Protein AF-V6L296-F1 (afdb_monomer_lite)

Foldseek 3Di:
DCVVVVVVVVVVCVVVVCVPVVVVVVLQVQQLVLLLVLLVVLVVVVVNDPVVSVVLSVVPSVLSSVLRSVLVVQVVDPVSVVVCVVVSSVVSNVVNVVSVVVVVCPPPPDDDDDPPPDDDDDDDDDDDD

Secondary structure (DSSP, 8-state):
-HHHHHHHHHHTTHHHHHHHHHHHHHHHHHHHHHHHHHHHHHHHTTT--HHHHHHHHHHTHHHHHHHHHHHHHHHTSHHHHHHHHHHHHHHHHHHHHHHHHHHTT-----S--------PPPPPPPPP-

Structure (mmCIF, N/CA/C/O backbone):
data_AF-V6L296-F1
#
_entry.id   AF-V6L296-F1
#
loop_
_atom_site.group_PDB
_atom_site.id
_atom_site.type_symbol
_atom_site.label_atom_id
_atom_site.label_alt_id
_atom_site.label_comp_id
_atom_site.label_asym_id
_atom_site.label_entity_id
_atom_site.label_seq_id
_atom_site.pdbx_PDB_ins_code
_atom_site.Cartn_x
_atom_site.Cartn_y
_atom_site.Cartn_z
_atom_site.occupancy
_atom_site.B_iso_or_equiv
_atom_site.auth_seq_id
_atom_site.auth_comp_id
_atom_site.auth_asym_id
_atom_site.auth_atom_id
_atom_site.pdbx_PDB_model_num
ATOM 1 N N . ALA A 1 1 ? 18.085 -37.534 -20.096 1.00 71.94 1 ALA A N 1
ATOM 2 C CA . ALA A 1 1 ? 18.162 -36.118 -20.516 1.00 71.94 1 ALA A CA 1
ATOM 3 C C . ALA A 1 1 ? 16.800 -35.432 -20.394 1.00 71.94 1 ALA A C 1
ATOM 5 O O . ALA A 1 1 ? 16.623 -34.693 -19.440 1.00 71.94 1 ALA A O 1
ATOM 6 N N . LEU A 1 2 ? 15.808 -35.756 -21.240 1.00 75.06 2 LEU A N 1
ATOM 7 C CA . LEU A 1 2 ? 14.489 -35.091 -21.258 1.00 75.06 2 LEU A CA 1
ATOM 8 C C . LEU A 1 2 ? 13.766 -35.048 -19.889 1.00 75.06 2 LEU A C 1
ATOM 10 O O . LEU A 1 2 ? 13.241 -34.009 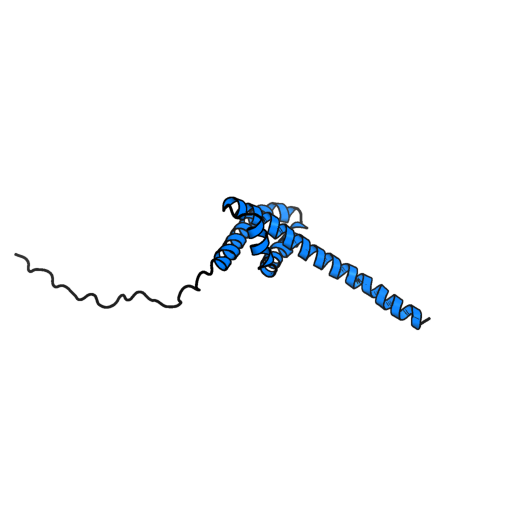-19.507 1.00 75.06 2 LEU A O 1
ATOM 14 N N . LEU A 1 3 ? 13.821 -36.143 -19.118 1.00 82.62 3 LEU A N 1
ATOM 15 C CA . LEU A 1 3 ? 13.242 -36.258 -17.766 1.00 82.62 3 LEU A CA 1
ATOM 16 C C . LEU A 1 3 ? 13.842 -35.301 -16.721 1.00 82.62 3 LEU A C 1
ATOM 18 O O . LEU A 1 3 ? 13.199 -35.024 -15.719 1.00 82.62 3 LEU A O 1
ATOM 22 N N . ILE A 1 4 ? 15.059 -34.803 -16.943 1.00 84.56 4 ILE A N 1
ATOM 23 C CA . ILE A 1 4 ? 15.743 -33.849 -16.056 1.00 84.56 4 ILE A CA 1
ATOM 24 C C . ILE A 1 4 ? 15.600 -32.430 -16.621 1.00 84.56 4 ILE A C 1
ATOM 26 O O . ILE A 1 4 ? 15.364 -31.478 -15.881 1.00 84.56 4 ILE A O 1
ATOM 30 N N . THR A 1 5 ? 15.677 -32.291 -17.947 1.00 80.38 5 THR A N 1
ATOM 31 C CA . THR A 1 5 ? 15.611 -31.004 -18.647 1.00 80.38 5 THR A CA 1
ATOM 32 C C . THR A 1 5 ? 14.221 -30.371 -18.604 1.00 80.38 5 THR A C 1
ATOM 34 O O . THR A 1 5 ? 14.139 -29.165 -18.436 1.00 80.38 5 THR A O 1
ATOM 37 N N . VAL A 1 6 ? 13.127 -31.136 -18.711 1.00 81.31 6 VAL A N 1
ATOM 38 C CA . VAL A 1 6 ? 11.759 -30.575 -18.697 1.00 81.31 6 VAL A CA 1
ATOM 39 C C . VAL A 1 6 ? 11.378 -29.992 -17.327 1.00 81.31 6 VAL A C 1
ATOM 41 O O . VAL A 1 6 ? 10.917 -28.851 -17.291 1.00 81.31 6 VAL A O 1
ATOM 44 N N . PRO A 1 7 ? 11.621 -30.677 -16.190 1.00 79.38 7 PRO A N 1
ATOM 45 C CA . PRO A 1 7 ? 11.423 -30.079 -14.874 1.00 79.38 7 PRO A CA 1
ATOM 46 C C . PRO A 1 7 ? 12.329 -28.875 -14.635 1.00 79.38 7 PRO A C 1
ATOM 48 O O . PRO A 1 7 ? 11.841 -27.875 -14.130 1.00 79.38 7 PRO A O 1
ATOM 51 N N . LEU A 1 8 ? 13.610 -28.925 -15.029 1.00 75.56 8 LEU A N 1
ATOM 52 C CA . LEU A 1 8 ? 14.529 -27.779 -14.930 1.00 75.56 8 LEU A CA 1
ATOM 53 C C . LEU A 1 8 ? 14.133 -26.620 -15.845 1.00 75.56 8 LEU A C 1
ATOM 55 O O . LEU A 1 8 ? 14.374 -25.477 -15.489 1.00 75.56 8 LEU A O 1
ATOM 59 N N . PHE A 1 9 ? 13.519 -26.889 -16.995 1.00 75.56 9 PHE A N 1
ATOM 60 C CA . PHE A 1 9 ? 12.972 -25.869 -17.884 1.00 75.56 9 PHE A CA 1
ATOM 61 C C . PHE A 1 9 ? 11.709 -25.242 -17.289 1.00 75.56 9 PHE A C 1
ATOM 63 O O . PHE A 1 9 ? 11.574 -24.031 -17.339 1.00 75.56 9 PHE A O 1
ATOM 70 N N . LEU A 1 10 ? 10.827 -26.026 -16.656 1.00 72.19 10 LEU A N 1
ATOM 71 C CA . LEU A 1 10 ? 9.664 -25.522 -15.912 1.00 72.19 10 LEU A CA 1
ATOM 72 C C . LEU A 1 10 ? 10.083 -24.736 -14.656 1.00 72.19 10 LEU A C 1
ATOM 74 O O . LEU A 1 10 ? 9.605 -23.624 -14.454 1.00 72.19 10 LEU A O 1
ATOM 78 N N . LEU A 1 11 ? 11.034 -25.244 -13.862 1.00 69.88 11 LEU A N 1
ATOM 79 C CA . LEU A 1 11 ? 11.685 -24.522 -12.754 1.00 69.88 11 LEU A CA 1
ATOM 80 C C . LEU A 1 11 ? 12.497 -23.317 -13.248 1.00 69.88 11 LEU A C 1
ATOM 82 O O . LEU A 1 11 ? 12.634 -22.340 -12.527 1.00 69.88 11 LEU A O 1
ATOM 86 N N . GLY A 1 12 ? 13.013 -23.375 -14.473 1.00 63.06 12 GLY A N 1
ATOM 87 C CA . GLY A 1 12 ? 13.658 -22.296 -15.220 1.00 63.06 12 GLY A CA 1
ATOM 88 C C . GLY A 1 12 ? 12.666 -21.391 -15.961 1.00 63.06 12 GLY A C 1
ATOM 89 O O . GLY A 1 12 ? 13.080 -20.396 -16.541 1.00 63.06 12 GLY A O 1
ATOM 90 N N . PHE A 1 13 ? 11.362 -21.674 -15.866 1.00 63.47 13 PHE A N 1
ATOM 91 C CA . PHE A 1 13 ? 10.247 -20.785 -16.203 1.00 63.47 13 PHE A CA 1
ATOM 92 C C . PHE A 1 13 ? 9.645 -20.134 -14.940 1.00 63.47 13 PHE A C 1
ATOM 94 O O . PHE A 1 13 ? 9.131 -19.018 -15.001 1.00 63.47 13 PHE A O 1
ATOM 101 N N . VAL A 1 14 ? 9.796 -20.762 -13.761 1.00 61.62 14 VAL A N 1
ATOM 102 C CA . VAL A 1 14 ? 9.603 -20.122 -12.443 1.00 61.62 14 VAL A CA 1
ATOM 103 C C . VAL A 1 14 ? 10.411 -18.823 -12.251 1.00 61.62 14 VAL A C 1
ATOM 105 O O . VAL A 1 14 ? 9.874 -17.945 -11.588 1.00 61.62 14 VAL A O 1
ATOM 108 N N . PRO A 1 15 ? 11.605 -18.566 -12.826 1.00 60.56 15 PRO A N 1
ATOM 109 C CA . PRO A 1 15 ? 12.210 -17.234 -12.827 1.00 60.56 15 PRO A CA 1
ATOM 110 C C . PRO A 1 15 ? 11.310 -16.156 -13.433 1.00 60.56 15 PRO A C 1
ATOM 112 O O . PRO A 1 15 ? 11.354 -15.039 -12.936 1.00 60.56 15 PRO A O 1
ATOM 115 N N . VAL A 1 16 ? 10.432 -16.459 -14.398 1.00 66.75 16 VAL A N 1
ATOM 116 C CA . VAL A 1 16 ? 9.464 -15.470 -14.914 1.00 66.75 16 VAL A CA 1
ATOM 117 C C . VAL A 1 16 ? 8.371 -15.197 -13.883 1.00 66.75 16 VAL A C 1
ATOM 119 O O . VAL A 1 16 ? 8.015 -14.043 -13.648 1.00 66.75 16 VAL A O 1
ATOM 122 N N . LEU A 1 17 ? 7.876 -16.237 -13.204 1.00 71.50 17 LEU A N 1
ATOM 123 C CA . LEU A 1 17 ? 6.925 -16.077 -12.099 1.00 71.50 17 LEU A CA 1
ATOM 124 C C . LEU A 1 17 ? 7.561 -15.318 -10.932 1.00 71.50 17 LEU A C 1
ATOM 126 O O . LEU A 1 17 ? 6.963 -14.386 -10.418 1.00 71.50 17 LEU A O 1
ATOM 130 N N . GLY A 1 18 ? 8.794 -15.642 -10.552 1.00 71.12 18 GLY A N 1
ATOM 131 C CA . GLY A 1 18 ? 9.542 -14.919 -9.529 1.00 71.12 18 GLY A CA 1
ATOM 132 C C . GLY A 1 18 ? 9.735 -13.449 -9.900 1.00 71.12 18 GLY A C 1
ATOM 133 O O . GLY A 1 18 ? 9.468 -12.574 -9.088 1.00 71.12 18 GLY A O 1
ATOM 134 N N . GLN A 1 19 ? 10.110 -13.158 -11.145 1.00 80.25 19 GLN A N 1
ATOM 135 C CA . GLN A 1 19 ? 10.333 -11.792 -11.629 1.00 80.25 19 GLN A CA 1
ATOM 136 C C . GLN A 1 19 ? 9.054 -10.967 -11.797 1.00 80.25 19 GLN A C 1
ATOM 138 O O . GLN A 1 19 ? 9.142 -9.749 -11.877 1.00 80.25 19 GLN A O 1
ATOM 143 N N . THR A 1 20 ? 7.872 -11.583 -11.850 1.00 84.25 20 THR A N 1
ATOM 144 C CA . THR A 1 20 ? 6.599 -10.865 -12.049 1.00 84.25 20 THR A CA 1
ATOM 145 C C . THR A 1 20 ? 5.729 -10.878 -10.798 1.00 84.25 20 THR A C 1
ATOM 147 O O . THR A 1 20 ? 5.294 -9.825 -10.333 1.00 84.25 20 THR A O 1
ATOM 150 N N . VAL A 1 21 ? 5.527 -12.048 -10.196 1.00 88.75 21 VAL A N 1
ATOM 151 C CA . VAL A 1 21 ? 4.715 -12.233 -8.991 1.00 88.75 21 VAL A CA 1
ATOM 152 C C . VAL A 1 21 ? 5.369 -11.565 -7.788 1.00 88.75 21 VAL A C 1
ATOM 154 O O . VAL A 1 21 ? 4.664 -10.919 -7.017 1.00 88.75 21 VAL A O 1
ATOM 157 N N . VAL A 1 22 ? 6.696 -11.660 -7.625 1.00 89.56 22 VAL A N 1
ATOM 158 C CA . VAL A 1 22 ? 7.368 -11.036 -6.471 1.00 89.56 22 VAL A CA 1
ATOM 159 C C . VAL A 1 22 ? 7.291 -9.507 -6.546 1.00 89.56 22 VAL A C 1
ATOM 161 O O . VAL A 1 22 ? 6.859 -8.916 -5.556 1.00 89.56 22 VAL A O 1
ATOM 164 N N . PRO A 1 23 ? 7.590 -8.833 -7.677 1.00 91.31 23 PRO A N 1
ATOM 165 C CA . PRO A 1 23 ? 7.389 -7.387 -7.774 1.00 91.31 23 PRO A CA 1
ATOM 166 C C . PRO A 1 23 ? 5.926 -6.961 -7.684 1.00 91.31 23 PRO A C 1
ATOM 168 O O . PRO A 1 23 ? 5.639 -5.956 -7.039 1.00 91.31 23 PRO A O 1
ATOM 171 N N . ALA A 1 24 ? 4.989 -7.723 -8.259 1.00 95.19 24 ALA A N 1
ATOM 172 C CA . ALA A 1 24 ? 3.562 -7.425 -8.139 1.00 95.19 24 ALA A CA 1
ATOM 173 C C . ALA A 1 24 ? 3.093 -7.502 -6.677 1.00 95.19 24 ALA A C 1
ATOM 175 O O . ALA A 1 24 ? 2.457 -6.573 -6.180 1.00 95.19 24 ALA A O 1
ATOM 176 N N . LEU A 1 25 ? 3.470 -8.560 -5.953 1.00 96.12 25 LEU A N 1
ATOM 177 C CA . LEU A 1 25 ? 3.216 -8.671 -4.516 1.00 96.12 25 LEU A CA 1
ATOM 178 C C . LEU A 1 25 ? 3.915 -7.551 -3.741 1.00 96.12 25 LEU A C 1
ATOM 180 O O . LEU A 1 25 ? 3.303 -6.971 -2.850 1.00 96.12 25 LEU A O 1
ATOM 184 N N . GLY A 1 26 ? 5.153 -7.207 -4.097 1.00 96.81 26 GLY A N 1
ATOM 185 C CA . GLY A 1 26 ? 5.898 -6.098 -3.503 1.00 96.81 26 GLY A CA 1
ATOM 186 C C . GLY A 1 26 ? 5.191 -4.752 -3.675 1.00 96.81 26 GLY A C 1
ATOM 187 O O . GLY A 1 26 ? 5.089 -3.997 -2.709 1.00 96.81 26 GLY A O 1
ATOM 188 N N . LEU A 1 27 ? 4.629 -4.486 -4.857 1.00 97.62 27 LEU A N 1
ATOM 189 C CA . LEU A 1 27 ? 3.800 -3.312 -5.144 1.00 97.62 27 LEU A CA 1
ATOM 190 C C . LEU A 1 27 ? 2.507 -3.321 -4.330 1.00 97.62 27 LEU A C 1
ATOM 192 O O . LEU A 1 27 ? 2.156 -2.304 -3.737 1.00 97.62 27 LEU A O 1
ATOM 196 N N . CYS A 1 28 ? 1.813 -4.458 -4.255 1.00 97.94 28 CYS A N 1
ATOM 197 C CA . CYS A 1 28 ? 0.590 -4.576 -3.464 1.00 97.94 28 CYS A CA 1
ATOM 198 C C . CYS A 1 28 ? 0.858 -4.369 -1.968 1.00 97.94 28 CYS A C 1
ATOM 200 O O . CYS A 1 28 ? 0.154 -3.602 -1.316 1.00 97.94 28 CYS A O 1
ATOM 202 N N . VAL A 1 29 ? 1.884 -5.020 -1.419 1.00 97.81 29 VAL A N 1
ATOM 203 C CA . VAL A 1 29 ? 2.252 -4.902 -0.003 1.00 97.81 29 VAL A CA 1
ATOM 204 C C . VAL A 1 29 ? 2.698 -3.477 0.308 1.00 97.81 29 VAL A C 1
ATOM 206 O O . VAL A 1 29 ? 2.140 -2.858 1.213 1.00 97.81 29 VAL A O 1
ATOM 209 N N . SER A 1 30 ? 3.624 -2.923 -0.477 1.00 98.06 30 SER A N 1
ATOM 210 C CA . SER A 1 30 ? 4.071 -1.532 -0.324 1.00 98.06 30 SER A CA 1
ATOM 211 C C . SER A 1 30 ? 2.905 -0.556 -0.444 1.00 98.06 30 SER A C 1
ATOM 213 O O . SER A 1 30 ? 2.780 0.350 0.372 1.00 98.06 30 SER A O 1
ATOM 215 N N . GLY A 1 31 ? 2.009 -0.770 -1.410 1.00 98.06 31 GLY A N 1
ATOM 216 C CA . GLY A 1 31 ? 0.827 0.059 -1.6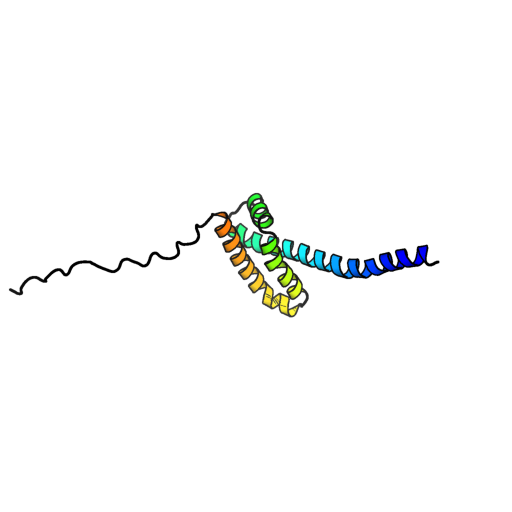17 1.00 98.06 31 GLY A CA 1
ATOM 217 C C . GLY A 1 31 ? -0.113 0.025 -0.419 1.00 98.06 31 GLY A C 1
ATOM 218 O O . GLY A 1 31 ? -0.529 1.071 0.073 1.00 98.06 31 GLY A O 1
ATOM 219 N N . TYR A 1 32 ? -0.400 -1.164 0.111 1.00 97.88 32 TYR A N 1
ATOM 220 C CA . TYR A 1 32 ? -1.216 -1.305 1.313 1.00 97.88 32 TYR A CA 1
ATOM 221 C C . TYR A 1 32 ? -0.600 -0.581 2.521 1.00 97.88 32 TYR A C 1
ATOM 223 O O . TYR A 1 32 ? -1.316 0.119 3.238 1.00 97.88 32 TYR A O 1
ATOM 231 N N . PHE A 1 33 ? 0.713 -0.712 2.742 1.00 97.25 33 PHE A N 1
ATOM 232 C CA . PHE A 1 33 ? 1.398 -0.037 3.850 1.00 97.25 33 PHE A CA 1
ATOM 233 C C . PHE A 1 33 ? 1.468 1.478 3.667 1.00 97.25 33 PHE A C 1
ATOM 235 O O . PHE A 1 33 ? 1.185 2.206 4.614 1.00 97.25 33 PHE A O 1
ATOM 242 N N . LEU A 1 34 ? 1.737 1.957 2.453 1.00 97.50 34 LEU A N 1
ATOM 243 C CA . LEU A 1 34 ? 1.723 3.383 2.138 1.00 97.50 34 LEU A CA 1
ATOM 244 C C . LEU A 1 34 ? 0.335 3.988 2.390 1.00 97.50 34 LEU A C 1
ATOM 246 O O . LEU A 1 34 ? 0.208 5.034 3.026 1.00 97.50 34 LEU A O 1
ATOM 250 N N . ALA A 1 35 ? -0.724 3.300 1.955 1.00 97.38 35 ALA A N 1
ATOM 251 C CA . ALA A 1 35 ? -2.096 3.696 2.254 1.00 97.38 35 ALA A CA 1
ATOM 252 C C . ALA A 1 35 ? -2.353 3.727 3.769 1.00 97.38 35 ALA A C 1
ATOM 254 O O . ALA A 1 35 ? -2.954 4.678 4.272 1.00 97.38 35 ALA A O 1
ATOM 255 N N . ALA A 1 36 ? -1.882 2.718 4.507 1.00 96.75 36 ALA A N 1
ATOM 256 C CA . ALA A 1 36 ? -2.025 2.652 5.959 1.00 96.75 36 ALA A CA 1
ATOM 257 C C . ALA A 1 36 ? -1.329 3.814 6.672 1.00 96.75 36 ALA A C 1
ATOM 259 O O . ALA A 1 36 ? -1.898 4.403 7.591 1.00 96.75 36 ALA A O 1
ATOM 260 N N . GLU A 1 37 ? -0.131 4.172 6.230 1.00 96.50 37 GLU A N 1
ATOM 261 C CA . GLU A 1 37 ? 0.656 5.250 6.813 1.00 96.50 37 GLU A CA 1
ATOM 262 C C . GLU A 1 37 ? 0.001 6.615 6.576 1.00 96.50 37 GLU A C 1
ATOM 264 O O . GLU A 1 37 ? -0.283 7.344 7.531 1.00 96.50 37 GLU A O 1
ATOM 269 N N . LEU A 1 38 ? -0.359 6.916 5.326 1.00 96.69 38 LEU A N 1
ATOM 270 C CA . LEU A 1 38 ? -0.991 8.188 4.967 1.00 96.69 38 LEU A CA 1
ATOM 271 C C . LEU A 1 38 ? -2.362 8.363 5.633 1.00 96.69 38 LEU A C 1
ATOM 273 O O . LEU A 1 38 ? -2.682 9.430 6.163 1.00 96.69 38 LEU A O 1
ATOM 277 N N . THR A 1 39 ? -3.183 7.310 5.641 1.00 96.50 39 THR A N 1
ATOM 278 C CA . THR A 1 39 ? -4.510 7.364 6.272 1.00 96.50 39 THR A CA 1
ATOM 279 C C . THR A 1 39 ? -4.419 7.446 7.793 1.00 96.50 39 THR A C 1
ATOM 281 O O . THR A 1 39 ? -5.246 8.122 8.411 1.00 96.50 39 THR A O 1
ATOM 284 N N . SER A 1 40 ? -3.396 6.847 8.414 1.00 95.00 40 SER A N 1
ATOM 285 C CA . SER A 1 40 ? -3.186 6.938 9.862 1.00 95.00 40 SER A CA 1
ATOM 286 C C . SER A 1 40 ? -3.045 8.386 10.325 1.00 95.00 40 SER A C 1
ATOM 288 O O . SER A 1 40 ? -3.661 8.739 11.331 1.00 95.00 40 SER A O 1
ATOM 290 N N . VAL A 1 41 ? -2.338 9.237 9.571 1.00 94.75 41 VAL A N 1
ATOM 291 C CA . VAL A 1 41 ? -2.170 10.668 9.890 1.00 94.75 41 VAL A CA 1
ATOM 292 C C . VAL A 1 41 ? -3.519 11.396 9.925 1.00 94.75 41 VAL A C 1
ATOM 294 O O . VAL A 1 41 ? -3.797 12.177 10.838 1.00 94.75 41 VAL A O 1
ATOM 297 N N . ALA A 1 42 ? -4.401 11.122 8.964 1.00 93.94 42 ALA A N 1
ATOM 298 C CA . ALA A 1 42 ? -5.736 11.719 8.920 1.00 93.94 42 ALA A CA 1
ATOM 299 C C . ALA A 1 42 ? -6.669 11.163 10.015 1.00 93.94 42 ALA A C 1
ATOM 301 O O . ALA A 1 42 ? -7.438 11.919 10.610 1.00 93.94 42 ALA A O 1
ATOM 302 N N . MET A 1 43 ? -6.578 9.869 10.334 1.00 94.56 43 MET A N 1
ATOM 303 C CA . MET A 1 43 ? -7.325 9.253 11.440 1.00 94.56 43 MET A CA 1
ATOM 304 C C . MET A 1 43 ? -6.839 9.735 12.818 1.00 94.56 43 MET A C 1
ATOM 306 O O . MET A 1 43 ? -7.639 9.846 13.745 1.00 94.56 43 MET A O 1
ATOM 310 N N . GLN A 1 44 ? -5.551 10.071 12.944 1.00 95.12 44 GLN A N 1
ATOM 311 C CA . GLN A 1 44 ? -4.936 10.705 14.119 1.00 95.12 44 GLN A CA 1
ATOM 312 C C . GLN A 1 44 ? -5.613 12.019 14.474 1.00 95.12 44 GLN A C 1
ATOM 314 O O . GLN A 1 44 ? -5.962 12.234 15.629 1.00 95.12 44 GLN A O 1
ATOM 319 N N . ARG A 1 45 ? -5.875 12.851 13.465 1.00 94.50 45 ARG A N 1
ATOM 320 C CA . ARG A 1 45 ? -6.575 14.132 13.629 1.00 94.50 45 ARG A CA 1
ATOM 321 C C . ARG A 1 45 ? -8.037 13.978 14.060 1.00 94.50 45 ARG A C 1
ATOM 323 O O . ARG A 1 45 ? -8.639 14.954 14.480 1.00 94.50 45 ARG A O 1
ATOM 330 N N . ARG A 1 46 ? -8.606 12.776 13.927 1.00 92.94 46 ARG A N 1
ATOM 331 C CA . ARG A 1 46 ? -9.969 12.422 14.356 1.00 92.94 46 ARG A CA 1
ATOM 332 C C . ARG A 1 46 ? -9.986 11.596 15.648 1.00 92.94 46 ARG A C 1
ATOM 334 O O . ARG A 1 46 ? -11.019 11.024 15.966 1.00 92.94 46 ARG A O 1
ATOM 341 N N . GLU A 1 47 ? -8.8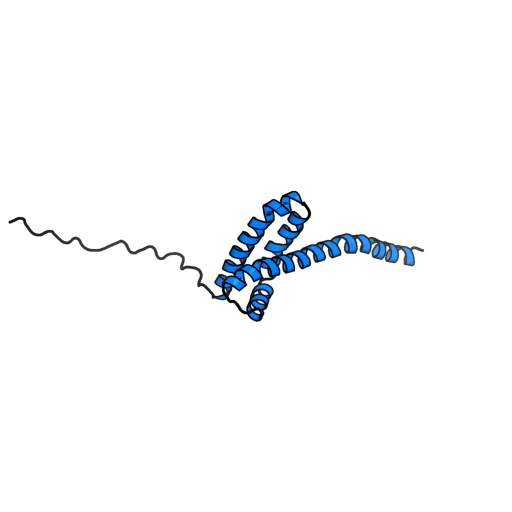42 11.472 16.325 1.00 94.56 47 GLU A N 1
ATOM 342 C CA . GLU A 1 47 ? -8.682 10.753 17.600 1.00 94.56 47 GLU A CA 1
ATOM 343 C C . GLU A 1 47 ? -9.089 9.267 17.566 1.00 94.56 47 GLU A C 1
ATOM 345 O O . GLU A 1 47 ? -9.319 8.643 18.598 1.00 94.56 47 GLU A O 1
ATOM 350 N N . ILE A 1 48 ? -9.115 8.650 16.380 1.00 93.56 48 ILE A N 1
ATOM 351 C CA . ILE A 1 48 ? -9.481 7.235 16.238 1.00 93.56 48 ILE A CA 1
ATOM 352 C C . ILE A 1 48 ? -8.372 6.377 16.872 1.00 93.56 48 ILE A C 1
ATOM 354 O O . ILE A 1 48 ? -7.202 6.557 16.513 1.00 93.56 48 ILE A O 1
ATOM 358 N N . PRO A 1 49 ? -8.665 5.428 17.775 1.00 94.12 49 PRO A N 1
ATOM 359 C CA . PRO A 1 49 ? -7.644 4.603 18.413 1.00 94.12 49 PRO A CA 1
ATOM 360 C C . PRO A 1 49 ? -6.966 3.660 17.409 1.00 94.12 49 PRO A C 1
ATOM 362 O O . PRO A 1 49 ? -7.591 3.143 16.486 1.00 94.12 49 PRO A O 1
ATOM 365 N N . VAL A 1 50 ? -5.671 3.382 17.602 1.00 91.31 50 VAL A N 1
ATOM 366 C CA . VAL A 1 50 ? -4.840 2.596 16.662 1.00 91.31 50 VAL A CA 1
ATOM 367 C C . VAL A 1 50 ? -5.462 1.237 16.321 1.00 91.31 50 VAL A C 1
ATOM 369 O O . VAL A 1 50 ? -5.490 0.847 15.155 1.00 91.31 50 VAL A O 1
ATOM 372 N N . ARG A 1 51 ? -6.020 0.536 17.318 1.00 92.25 51 ARG A N 1
ATOM 373 C CA . ARG A 1 51 ? -6.697 -0.756 17.107 1.00 92.25 51 ARG A CA 1
ATOM 374 C C . ARG A 1 51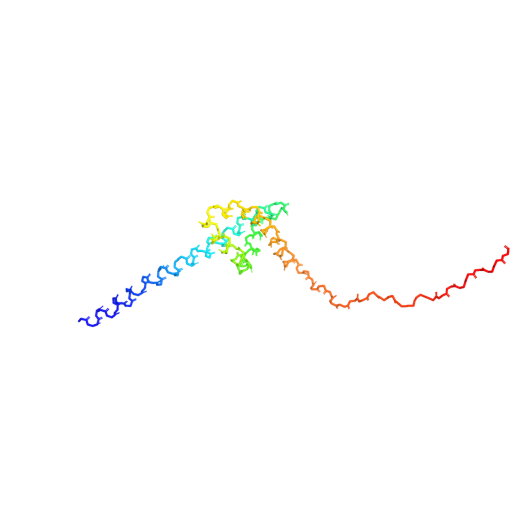 ? -7.852 -0.648 16.110 1.00 92.25 51 ARG A C 1
ATOM 376 O O . ARG A 1 51 ? -7.990 -1.513 15.249 1.00 92.25 51 ARG A O 1
ATOM 383 N N . GLU A 1 52 ? -8.637 0.419 16.198 1.00 92.81 52 GLU A N 1
ATOM 384 C CA . GLU A 1 52 ? -9.766 0.666 15.306 1.00 92.81 52 GLU A CA 1
ATOM 385 C C . GLU A 1 52 ? -9.296 1.067 13.904 1.00 92.81 52 GLU A C 1
ATOM 387 O O . GLU A 1 52 ? -9.814 0.541 12.922 1.00 92.81 52 GLU A O 1
ATOM 392 N N . ARG A 1 53 ? -8.233 1.877 13.781 1.00 93.44 53 ARG A N 1
ATOM 393 C CA . ARG A 1 53 ? -7.623 2.204 12.474 1.00 93.44 53 ARG A CA 1
ATOM 394 C C . ARG A 1 53 ? -7.213 0.953 11.703 1.00 93.44 53 ARG A C 1
ATOM 396 O O . ARG A 1 53 ? -7.530 0.811 10.522 1.00 93.44 53 ARG A O 1
ATOM 403 N N . LEU A 1 54 ? -6.530 0.028 12.384 1.00 88.69 54 LEU A N 1
ATOM 404 C CA . LEU A 1 54 ? -6.098 -1.234 11.785 1.00 88.69 54 LEU A CA 1
ATOM 405 C C . LEU A 1 54 ? -7.296 -2.107 11.402 1.00 88.69 54 LEU A C 1
ATOM 407 O O . LEU A 1 54 ? -7.266 -2.736 10.345 1.00 88.69 54 LEU A O 1
ATOM 411 N N . ALA A 1 55 ? -8.339 -2.154 12.234 1.00 92.50 55 ALA A N 1
ATOM 412 C CA . ALA A 1 55 ? -9.551 -2.914 11.941 1.00 92.50 55 ALA A CA 1
ATOM 413 C C . ALA A 1 55 ? -10.286 -2.359 10.708 1.00 92.50 55 ALA A C 1
ATOM 415 O O . ALA A 1 55 ? -10.592 -3.121 9.789 1.00 92.50 55 ALA A O 1
ATOM 416 N N . LEU A 1 56 ? -10.484 -1.039 10.644 1.00 91.19 56 LEU A N 1
ATOM 417 C CA . LEU A 1 56 ? -11.135 -0.350 9.528 1.00 91.19 56 LEU A CA 1
ATOM 418 C C . LEU A 1 56 ? -10.408 -0.599 8.201 1.00 91.19 56 LEU A C 1
ATOM 420 O O . LEU A 1 56 ? -11.035 -0.966 7.204 1.00 91.19 56 LEU A O 1
ATOM 424 N N . LEU A 1 57 ? -9.080 -0.465 8.190 1.00 90.38 57 LEU A N 1
ATOM 425 C CA . LEU A 1 57 ? -8.294 -0.646 6.971 1.00 90.38 57 LEU A CA 1
ATOM 426 C C . LEU A 1 57 ? -8.203 -2.120 6.543 1.00 90.38 57 LEU A C 1
ATOM 428 O O . LEU A 1 57 ? -8.320 -2.433 5.356 1.00 90.38 57 LEU A O 1
ATOM 432 N N . ARG A 1 58 ? -8.083 -3.054 7.501 1.00 90.38 58 ARG A N 1
ATOM 433 C CA . ARG A 1 58 ? -8.119 -4.504 7.222 1.00 90.38 58 ARG A CA 1
ATOM 434 C C . ARG A 1 58 ? -9.480 -4.970 6.709 1.00 90.38 58 ARG A C 1
ATOM 436 O O . ARG A 1 58 ? -9.519 -5.946 5.964 1.00 90.38 58 ARG A O 1
ATOM 443 N N . GLY A 1 59 ? -10.569 -4.300 7.082 1.00 92.31 59 GLY A N 1
ATOM 444 C CA . GLY A 1 59 ? -11.902 -4.556 6.533 1.00 92.31 59 GLY A CA 1
ATOM 445 C C . GLY A 1 59 ? -12.061 -4.092 5.080 1.00 92.31 59 GLY A C 1
ATOM 446 O O . GLY A 1 59 ? -12.947 -4.570 4.380 1.00 92.31 59 GLY A O 1
ATOM 447 N N . ARG A 1 60 ? -11.189 -3.193 4.601 1.00 93.25 60 ARG A N 1
ATOM 448 C CA . ARG A 1 60 ? -11.282 -2.537 3.283 1.00 93.25 60 ARG A CA 1
ATOM 449 C C . ARG A 1 60 ? -9.974 -2.621 2.488 1.00 93.25 60 ARG A C 1
ATOM 451 O O . ARG A 1 60 ? -9.557 -1.660 1.844 1.00 93.25 60 ARG A O 1
ATOM 458 N N . ARG A 1 61 ? -9.327 -3.793 2.501 1.00 94.06 61 ARG A N 1
ATOM 459 C CA . ARG A 1 61 ? -8.029 -4.012 1.826 1.00 94.06 61 ARG A CA 1
ATOM 460 C C . ARG A 1 61 ? -8.061 -3.702 0.334 1.00 94.06 61 ARG A C 1
ATOM 462 O O . ARG A 1 61 ? -7.083 -3.178 -0.174 1.00 94.06 61 ARG A O 1
ATOM 469 N N . SER A 1 62 ? -9.160 -4.002 -0.357 1.00 95.88 62 SER A N 1
ATOM 470 C CA . SER A 1 62 ? -9.310 -3.701 -1.786 1.00 95.88 62 SER A CA 1
ATOM 471 C C . SER A 1 62 ? -9.231 -2.199 -2.068 1.00 95.88 62 SER A C 1
ATOM 473 O O . SER A 1 62 ? -8.511 -1.796 -2.973 1.00 95.88 62 SER A O 1
ATOM 475 N N . LEU A 1 63 ? -9.894 -1.370 -1.253 1.00 95.19 63 LEU A N 1
ATOM 476 C CA . LEU A 1 63 ? -9.808 0.091 -1.345 1.00 95.19 63 LEU A CA 1
ATOM 477 C C . LEU A 1 63 ? -8.402 0.595 -1.004 1.00 95.19 63 LEU A C 1
ATOM 479 O O . LEU A 1 63 ? -7.861 1.429 -1.723 1.00 95.19 63 LEU A O 1
ATOM 483 N N . ALA A 1 64 ? -7.785 0.057 0.053 1.00 96.25 64 ALA A N 1
ATOM 484 C CA . ALA A 1 64 ? -6.419 0.420 0.432 1.00 96.25 64 ALA A CA 1
ATOM 485 C C . ALA A 1 64 ? -5.403 0.085 -0.676 1.00 96.25 64 ALA A C 1
ATOM 487 O O . ALA A 1 64 ? -4.547 0.905 -0.996 1.00 96.25 64 ALA A O 1
ATOM 488 N N . LEU A 1 65 ? -5.526 -1.090 -1.300 1.00 97.50 65 LEU A N 1
ATOM 489 C CA . LEU A 1 65 ? -4.695 -1.504 -2.431 1.00 97.50 65 LEU A CA 1
ATOM 490 C C . LEU A 1 65 ? -4.958 -0.648 -3.675 1.00 97.50 65 LEU A C 1
ATOM 492 O O . LEU A 1 65 ? -4.002 -0.213 -4.311 1.00 97.50 65 LEU A O 1
ATOM 496 N N . GLY A 1 66 ? -6.226 -0.369 -3.991 1.00 97.12 66 GLY A N 1
ATOM 497 C CA . GLY A 1 66 ? -6.614 0.470 -5.128 1.00 97.12 66 GLY A CA 1
ATOM 498 C C . GLY A 1 66 ? -6.125 1.916 -5.012 1.00 97.12 66 GLY A C 1
ATOM 499 O O . GLY A 1 66 ? -5.841 2.544 -6.025 1.00 97.12 66 GLY A O 1
ATOM 500 N N . PHE A 1 67 ? -5.971 2.426 -3.790 1.00 97.69 67 PHE A N 1
ATOM 501 C CA . PHE A 1 67 ? -5.371 3.733 -3.528 1.00 97.69 67 PHE A CA 1
ATOM 502 C C . PHE A 1 67 ? -3.836 3.681 -3.528 1.00 97.69 67 PHE A C 1
ATOM 504 O O . PHE A 1 67 ? -3.179 4.480 -4.189 1.00 97.69 67 PHE A O 1
ATOM 511 N N . GLY A 1 68 ? -3.246 2.744 -2.787 1.00 97.81 68 GLY A N 1
ATOM 512 C CA . GLY A 1 68 ? -1.814 2.755 -2.506 1.00 97.81 68 GLY A CA 1
ATOM 513 C C . GLY A 1 68 ? -0.928 2.157 -3.599 1.00 97.81 68 GLY A C 1
ATOM 514 O O . GLY A 1 68 ? 0.162 2.669 -3.834 1.00 97.81 68 GLY A O 1
ATOM 515 N N . ALA A 1 69 ? -1.365 1.102 -4.293 1.00 98.25 69 ALA A N 1
ATOM 516 C CA . ALA A 1 69 ? -0.571 0.482 -5.357 1.00 98.25 69 ALA A CA 1
ATOM 517 C C . ALA A 1 69 ? -0.232 1.447 -6.517 1.00 98.25 69 ALA A C 1
ATOM 519 O O . ALA A 1 69 ? 0.944 1.517 -6.885 1.00 98.25 69 ALA A O 1
ATOM 520 N N . PRO A 1 70 ? -1.182 2.237 -7.069 1.00 98.12 70 PRO A N 1
ATOM 521 C CA . PRO A 1 70 ? -0.840 3.227 -8.089 1.00 98.12 70 PRO A CA 1
ATOM 522 C C . PRO A 1 70 ? 0.038 4.355 -7.536 1.00 98.12 70 PRO A C 1
ATOM 524 O O . PRO A 1 70 ? 0.912 4.828 -8.253 1.00 98.12 70 PRO A O 1
ATOM 527 N N . LEU A 1 71 ? -0.126 4.755 -6.267 1.00 97.94 71 LEU A N 1
ATOM 528 C CA . LEU A 1 71 ? 0.763 5.740 -5.641 1.00 97.94 71 LEU A CA 1
ATOM 529 C C . LEU A 1 71 ? 2.207 5.247 -5.578 1.00 97.94 71 LEU A C 1
ATOM 531 O O . LEU A 1 71 ? 3.104 5.987 -5.975 1.00 97.94 71 LEU A O 1
ATOM 535 N N . VAL A 1 72 ? 2.431 4.003 -5.138 1.00 98.19 72 VAL A N 1
ATOM 536 C CA . VAL A 1 72 ? 3.772 3.403 -5.150 1.00 98.19 72 VAL A CA 1
ATOM 537 C C . VAL A 1 72 ? 4.325 3.418 -6.567 1.00 98.19 72 VAL A C 1
ATOM 539 O O . VAL A 1 72 ? 5.436 3.895 -6.758 1.00 98.19 72 VAL A O 1
ATOM 542 N N . LEU A 1 73 ? 3.541 2.986 -7.561 1.00 98.06 73 LEU A N 1
ATOM 543 C CA . LEU A 1 73 ? 3.980 2.970 -8.956 1.00 98.06 73 LEU A CA 1
ATOM 544 C C . LEU A 1 73 ? 4.391 4.367 -9.457 1.00 98.06 73 LEU A C 1
ATOM 546 O O . LEU A 1 73 ? 5.444 4.517 -10.070 1.00 98.06 73 LEU A O 1
ATOM 550 N N . CYS A 1 74 ? 3.601 5.397 -9.155 1.00 98.00 74 CYS A N 1
ATOM 551 C CA . CYS A 1 74 ? 3.915 6.779 -9.511 1.00 98.00 74 CYS A CA 1
ATOM 552 C C . CYS A 1 74 ? 5.147 7.320 -8.767 1.00 98.00 74 CYS A C 1
ATOM 554 O O . CYS A 1 74 ? 5.916 8.096 -9.336 1.00 98.00 74 CYS A O 1
ATOM 556 N N . PHE A 1 75 ? 5.359 6.913 -7.513 1.00 96.62 75 PHE A N 1
ATOM 557 C CA . PHE A 1 75 ? 6.502 7.338 -6.701 1.00 96.62 75 PHE A CA 1
ATOM 558 C C . PHE A 1 75 ? 7.841 6.739 -7.153 1.00 96.62 75 PHE A C 1
ATOM 560 O O . PHE A 1 75 ? 8.881 7.252 -6.744 1.00 96.62 75 PHE A O 1
ATOM 567 N N . LEU A 1 76 ? 7.853 5.735 -8.042 1.00 96.38 76 LEU A N 1
ATOM 568 C CA . LEU A 1 76 ? 9.093 5.291 -8.697 1.00 96.38 76 LEU A CA 1
ATOM 569 C C . LEU A 1 76 ? 9.724 6.397 -9.560 1.00 96.38 76 LEU A C 1
ATOM 571 O O . LEU A 1 76 ? 10.921 6.337 -9.838 1.00 96.38 76 LEU A O 1
ATOM 575 N N . VAL A 1 77 ? 8.948 7.401 -9.987 1.00 97.62 77 VAL A N 1
ATOM 576 C CA . VAL A 1 77 ? 9.444 8.535 -10.774 1.00 97.62 77 VAL A CA 1
ATOM 577 C C . VAL A 1 77 ? 9.692 9.735 -9.843 1.00 97.62 77 VAL A C 1
ATOM 579 O O . VAL A 1 77 ? 8.729 10.336 -9.363 1.00 97.62 77 VAL A O 1
ATOM 582 N N . PRO A 1 78 ? 10.951 10.159 -9.607 1.00 92.81 78 PRO A N 1
ATOM 583 C CA . PRO A 1 78 ? 11.283 11.131 -8.555 1.00 92.81 78 PRO A CA 1
ATOM 584 C C . PRO A 1 78 ? 10.556 12.478 -8.664 1.00 92.81 78 PRO A C 1
ATOM 586 O O . PRO A 1 78 ? 10.036 12.991 -7.677 1.00 92.81 78 PRO A O 1
ATOM 589 N N . PHE A 1 79 ? 10.466 13.048 -9.868 1.00 97.00 79 PHE A N 1
ATOM 590 C CA . PHE A 1 79 ? 9.790 14.334 -10.078 1.00 97.00 79 PHE A CA 1
ATOM 591 C C . PHE A 1 79 ? 8.270 14.237 -9.901 1.00 97.00 79 PHE A C 1
ATOM 593 O O . PHE A 1 79 ? 7.650 15.159 -9.372 1.00 97.00 79 PHE A O 1
ATOM 600 N N . VAL A 1 80 ? 7.674 13.104 -10.291 1.00 96.94 80 VAL A N 1
ATOM 601 C CA . VAL A 1 80 ? 6.248 12.835 -10.057 1.00 96.94 80 VAL A CA 1
ATOM 602 C C . VAL A 1 80 ? 5.992 12.725 -8.563 1.00 96.94 80 VAL A C 1
ATOM 604 O O . VAL A 1 80 ? 5.033 13.316 -8.080 1.00 96.94 80 VAL A O 1
ATOM 607 N N . ALA A 1 81 ? 6.864 12.034 -7.824 1.00 95.81 81 ALA A N 1
ATOM 608 C CA . ALA A 1 81 ? 6.720 11.863 -6.385 1.00 95.81 81 ALA A CA 1
ATOM 609 C C . ALA A 1 81 ? 6.593 13.209 -5.658 1.00 95.81 81 ALA A C 1
ATOM 611 O O . ALA A 1 81 ? 5.651 13.391 -4.893 1.00 95.81 81 ALA A O 1
ATOM 612 N N . VAL A 1 82 ? 7.461 14.184 -5.951 1.00 96.81 82 VAL A N 1
ATOM 613 C CA . VAL A 1 82 ? 7.425 15.514 -5.308 1.00 96.81 82 VAL A CA 1
ATOM 614 C C . VAL A 1 82 ? 6.071 16.207 -5.495 1.00 96.81 82 VAL A C 1
ATOM 616 O O . VAL A 1 82 ? 5.505 16.722 -4.531 1.00 96.81 82 VAL A O 1
ATOM 619 N N . LEU A 1 83 ? 5.529 16.192 -6.715 1.00 95.31 83 LEU A N 1
ATOM 620 C CA . LEU A 1 83 ? 4.238 16.818 -7.023 1.00 95.31 83 LEU A CA 1
ATOM 621 C C . LEU A 1 83 ? 3.054 16.015 -6.477 1.00 95.31 83 LEU A C 1
ATOM 623 O O . LEU A 1 83 ? 2.033 16.583 -6.092 1.00 95.31 83 LEU A O 1
ATOM 627 N N . LEU A 1 84 ? 3.183 14.691 -6.447 1.00 95.94 84 LEU A N 1
ATOM 628 C CA . LEU A 1 84 ? 2.111 13.782 -6.074 1.00 95.94 84 LEU A CA 1
ATOM 629 C C . LEU A 1 84 ? 1.981 13.624 -4.555 1.00 95.94 84 LEU A C 1
ATOM 631 O O . LEU A 1 84 ? 0.885 13.332 -4.092 1.00 95.94 84 LEU A O 1
ATOM 635 N N . MET A 1 85 ? 3.032 13.872 -3.766 1.00 95.12 85 MET A N 1
ATOM 636 C CA . MET A 1 85 ? 2.982 13.823 -2.295 1.00 95.12 85 MET A CA 1
ATOM 637 C C . MET A 1 85 ? 1.813 14.616 -1.677 1.00 95.12 85 MET A C 1
ATOM 639 O O . MET A 1 85 ? 1.031 14.009 -0.941 1.00 95.12 85 MET A O 1
ATOM 643 N N . PRO A 1 86 ? 1.600 15.920 -1.967 1.00 96.00 86 PRO A N 1
ATOM 644 C CA . PRO A 1 86 ? 0.443 16.642 -1.427 1.00 96.00 86 PRO A CA 1
ATOM 645 C C . PRO A 1 86 ? -0.894 16.039 -1.890 1.00 96.00 86 PRO A C 1
ATOM 647 O O . PRO A 1 86 ? -1.840 15.961 -1.104 1.00 96.00 86 PRO A O 1
ATOM 650 N N . GLY A 1 87 ? -0.961 15.544 -3.130 1.00 96.81 87 GLY A N 1
ATOM 651 C CA . GLY A 1 87 ? -2.132 14.842 -3.661 1.00 96.81 87 GLY A CA 1
ATOM 652 C C . GLY A 1 87 ? -2.406 13.513 -2.952 1.00 96.81 87 GLY A C 1
ATOM 653 O O . GLY A 1 87 ? -3.557 13.202 -2.660 1.00 96.81 87 GLY A O 1
ATOM 654 N N . ALA A 1 88 ? -1.363 12.762 -2.600 1.00 97.50 88 ALA A N 1
ATOM 655 C CA . ALA A 1 88 ? -1.462 11.518 -1.847 1.00 97.50 88 ALA A CA 1
ATOM 656 C C . ALA A 1 88 ? -1.988 11.772 -0.428 1.00 97.50 88 ALA A C 1
ATOM 658 O O . ALA A 1 88 ? -2.869 11.053 0.040 1.00 97.50 88 ALA A O 1
ATOM 659 N N . VAL A 1 89 ? -1.524 12.834 0.236 1.00 96.81 89 VAL A N 1
ATOM 660 C CA . VAL A 1 89 ? -2.035 13.231 1.559 1.00 96.81 89 VAL A CA 1
ATOM 661 C C . VAL A 1 89 ? -3.509 13.647 1.479 1.00 96.81 89 VAL A C 1
ATOM 663 O O . VAL A 1 89 ? -4.322 13.196 2.290 1.00 96.81 89 VAL A O 1
ATOM 666 N N . ALA A 1 90 ? -3.882 14.458 0.483 1.00 97.44 90 ALA A N 1
ATOM 667 C CA . ALA A 1 90 ? -5.273 14.860 0.265 1.00 97.44 90 ALA A CA 1
ATOM 668 C C . ALA A 1 90 ? -6.175 13.656 -0.061 1.00 97.44 90 ALA A C 1
ATOM 670 O O . ALA A 1 90 ? -7.244 13.494 0.529 1.00 97.44 90 ALA A O 1
ATOM 671 N N . GLY A 1 91 ? -5.719 12.768 -0.945 1.00 97.06 91 GLY A N 1
ATOM 672 C CA . GLY A 1 91 ? -6.418 11.538 -1.304 1.00 97.06 91 GLY A CA 1
ATOM 673 C C . GLY A 1 91 ? -6.593 10.595 -0.114 1.00 97.06 91 GLY A C 1
ATOM 674 O O . GLY A 1 91 ? -7.677 10.053 0.081 1.00 97.06 91 GLY A O 1
ATOM 675 N N . ALA A 1 92 ? -5.583 10.465 0.748 1.00 97.38 92 ALA A N 1
ATOM 676 C CA . ALA A 1 92 ? -5.694 9.677 1.971 1.00 97.38 92 ALA A CA 1
ATOM 677 C C . ALA A 1 92 ? -6.740 10.259 2.934 1.00 97.38 92 ALA A C 1
ATOM 679 O O . ALA A 1 92 ? -7.490 9.504 3.553 1.00 97.38 92 ALA A O 1
ATOM 680 N N . ALA A 1 93 ? -6.847 11.587 3.034 1.00 96.44 93 ALA A N 1
ATOM 681 C CA . ALA A 1 93 ? -7.888 12.227 3.837 1.00 96.44 93 ALA A CA 1
ATOM 682 C C . ALA A 1 93 ? -9.305 11.939 3.299 1.00 96.44 93 ALA A C 1
ATOM 684 O 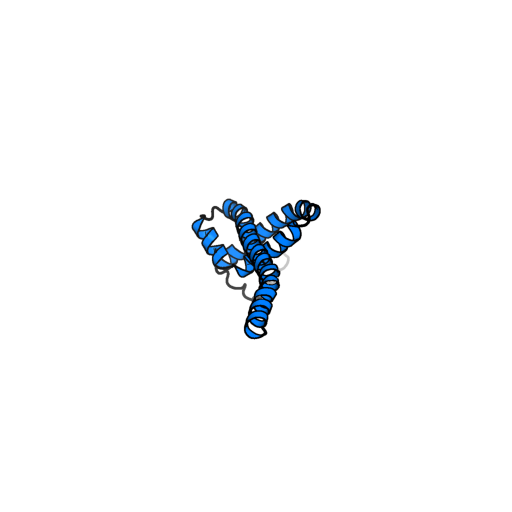O . ALA A 1 93 ? -10.219 11.704 4.096 1.00 96.44 93 ALA A O 1
ATOM 685 N N . LEU A 1 94 ? -9.481 11.904 1.972 1.00 96.31 94 LEU A N 1
ATOM 686 C CA . LEU A 1 94 ? -10.738 11.495 1.333 1.00 96.31 94 LEU A CA 1
ATOM 687 C C . LEU A 1 94 ? -11.034 10.008 1.567 1.00 96.31 94 LEU A C 1
ATOM 689 O O . LEU A 1 94 ? -12.135 9.666 1.988 1.00 96.31 94 LEU A O 1
ATOM 693 N N . LEU A 1 95 ? -10.037 9.133 1.419 1.00 96.19 95 LEU A N 1
ATOM 694 C CA . LEU A 1 95 ? -10.192 7.705 1.695 1.00 96.19 95 LEU A CA 1
ATOM 695 C C . LEU A 1 95 ? -10.613 7.449 3.150 1.00 96.19 95 LEU A C 1
ATOM 697 O O . LEU A 1 95 ? -11.484 6.621 3.407 1.00 96.19 95 LEU A O 1
ATOM 701 N N . VAL A 1 96 ? -10.038 8.176 4.116 1.00 96.19 96 VAL A N 1
ATOM 702 C CA . VAL A 1 96 ? -10.456 8.092 5.526 1.00 96.19 96 VAL A CA 1
ATOM 703 C C . VAL A 1 96 ? -11.916 8.484 5.696 1.00 96.19 96 VAL A C 1
ATOM 705 O O . VAL A 1 96 ? -12.623 7.828 6.458 1.00 96.19 96 VAL A O 1
ATOM 708 N N . ARG A 1 97 ? -12.380 9.526 5.000 1.00 93.38 97 ARG A N 1
ATOM 709 C CA . ARG A 1 97 ? -13.793 9.912 5.025 1.00 93.38 97 ARG A CA 1
ATOM 710 C C . ARG A 1 97 ? -14.673 8.756 4.544 1.00 93.38 97 ARG A C 1
ATOM 712 O O . ARG A 1 97 ? -15.549 8.349 5.297 1.00 93.38 97 ARG A O 1
ATOM 719 N N . ASP A 1 98 ? -14.381 8.166 3.389 1.00 92.06 98 ASP A N 1
ATOM 720 C CA . ASP A 1 98 ? -15.188 7.074 2.823 1.00 92.06 98 ASP A CA 1
ATOM 721 C C . ASP A 1 98 ? -15.181 5.810 3.699 1.00 92.06 98 ASP A C 1
ATOM 723 O O . ASP A 1 98 ? -16.203 5.139 3.875 1.00 92.06 98 ASP A O 1
ATOM 727 N N . VAL A 1 99 ? -14.023 5.476 4.278 1.00 91.19 99 VAL A N 1
ATOM 728 C CA . VAL A 1 99 ? -13.861 4.329 5.184 1.00 91.19 99 VAL A CA 1
ATOM 729 C C . VAL A 1 99 ? -14.666 4.526 6.468 1.00 91.19 99 VAL A C 1
ATOM 731 O O . VAL A 1 99 ? -15.346 3.597 6.906 1.00 91.19 99 VAL A O 1
ATOM 734 N N . VAL A 1 100 ? -14.596 5.717 7.063 1.00 89.69 100 VAL A N 1
ATOM 735 C CA . VAL A 1 100 ? -15.283 6.041 8.318 1.00 89.69 100 VAL A CA 1
ATOM 736 C C . VAL A 1 100 ? -16.791 6.192 8.095 1.00 89.69 100 VAL A C 1
ATOM 738 O O . VAL A 1 100 ? -17.574 5.636 8.862 1.00 89.69 100 VAL A O 1
ATOM 741 N N . ASP A 1 101 ? -17.217 6.877 7.035 1.00 87.12 101 ASP A N 1
ATOM 742 C CA . ASP A 1 101 ? -18.637 7.069 6.712 1.00 87.12 101 ASP A CA 1
ATOM 743 C C . ASP A 1 101 ? -19.301 5.732 6.345 1.00 87.12 101 ASP A C 1
ATOM 745 O O . ASP A 1 101 ? -20.408 5.430 6.793 1.00 87.12 101 ASP A O 1
ATOM 749 N N . GLY A 1 102 ? -18.588 4.869 5.619 1.00 81.88 102 GLY A N 1
ATOM 750 C CA . GLY A 1 102 ? -19.054 3.521 5.320 1.00 81.88 102 GLY A CA 1
ATOM 751 C C . GLY A 1 102 ? -19.040 2.559 6.518 1.00 81.88 102 GLY A C 1
ATOM 752 O O . GLY A 1 102 ? -19.695 1.523 6.449 1.00 81.88 102 GLY A O 1
ATOM 753 N N . ALA A 1 103 ? -18.304 2.853 7.595 1.00 77.44 103 ALA A N 1
ATOM 754 C CA . ALA A 1 103 ? -18.333 2.076 8.840 1.00 77.44 103 ALA A CA 1
ATOM 755 C C . ALA A 1 103 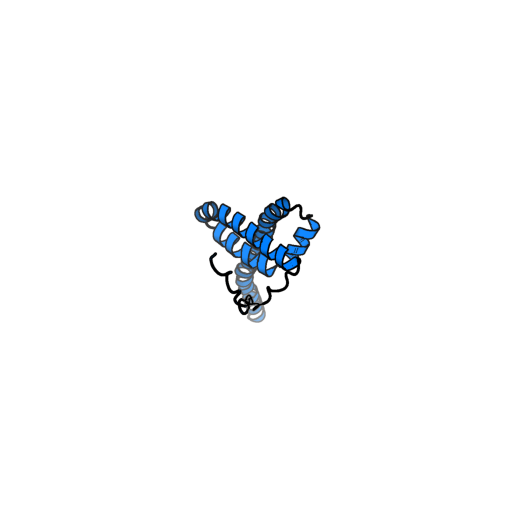? -19.482 2.499 9.768 1.00 77.44 103 ALA A C 1
ATOM 757 O O . ALA A 1 103 ? -20.017 1.668 10.498 1.00 77.44 103 ALA A O 1
ATOM 758 N N . ARG A 1 104 ? -19.899 3.770 9.708 1.00 74.31 104 ARG A N 1
ATOM 759 C CA . ARG A 1 104 ? -21.039 4.295 10.478 1.00 74.31 104 ARG A CA 1
ATOM 760 C C . ARG A 1 104 ? -22.402 3.858 9.944 1.00 74.31 104 ARG A C 1
ATOM 762 O O . ARG A 1 104 ? -23.406 4.174 10.568 1.00 74.31 104 ARG A O 1
ATOM 769 N N . GLY A 1 105 ? -22.442 3.147 8.813 1.00 60.38 105 GLY A N 1
ATOM 770 C CA . GLY A 1 105 ? -23.689 2.705 8.203 1.00 60.38 105 GLY A CA 1
ATOM 771 C C . GLY A 1 105 ? -24.600 3.888 7.899 1.00 60.38 105 GLY A C 1
ATOM 772 O O . GLY A 1 105 ? -25.727 3.925 8.376 1.00 60.38 105 GLY A O 1
ATOM 773 N N . THR A 1 106 ? -24.126 4.880 7.141 1.00 49.16 106 THR A N 1
ATOM 774 C CA . THR A 1 106 ? -25.048 5.882 6.599 1.00 49.16 106 THR A CA 1
ATOM 775 C C . THR A 1 106 ? -26.038 5.135 5.699 1.00 49.16 106 THR A C 1
ATOM 777 O O . THR A 1 106 ? -25.593 4.541 4.710 1.00 49.16 106 THR A O 1
ATOM 780 N N . PRO A 1 107 ? -27.349 5.099 6.018 1.00 49.03 107 PRO A N 1
ATOM 781 C CA . PRO A 1 107 ? -28.333 4.571 5.088 1.00 49.03 107 PRO A CA 1
ATOM 782 C C . PRO A 1 107 ? -28.145 5.340 3.787 1.00 49.03 107 PRO A C 1
ATOM 784 O O . PRO A 1 107 ? -28.021 6.567 3.816 1.00 49.03 107 PRO A O 1
ATOM 787 N N . ALA A 1 108 ? -28.049 4.621 2.666 1.00 52.59 108 ALA A N 1
ATOM 788 C CA . ALA A 1 108 ? -28.090 5.237 1.349 1.00 52.59 108 ALA A CA 1
ATOM 789 C C . ALA A 1 108 ? -29.187 6.304 1.390 1.00 52.59 108 ALA A C 1
ATOM 791 O O . ALA A 1 108 ? -30.321 5.986 1.756 1.00 52.59 108 ALA A O 1
ATOM 792 N N . ALA A 1 109 ? -28.810 7.566 1.156 1.00 55.34 109 ALA A N 1
ATOM 793 C CA . ALA A 1 109 ? -29.742 8.682 1.191 1.00 55.34 109 ALA A CA 1
ATOM 794 C C . ALA A 1 109 ? -31.021 8.255 0.456 1.00 55.34 109 ALA A C 1
ATOM 796 O O . ALA A 1 109 ? -30.890 7.709 -0.646 1.00 55.34 109 ALA A O 1
ATOM 797 N N . PRO A 1 110 ? -32.223 8.414 1.045 1.00 49.72 110 PRO A N 1
ATOM 798 C CA . PRO A 1 110 ? -33.434 7.990 0.375 1.00 49.72 110 PRO A CA 1
ATOM 799 C C . PRO A 1 110 ? -33.505 8.717 -0.964 1.00 49.72 110 PRO A C 1
ATOM 801 O O . PRO A 1 110 ? -33.675 9.935 -1.029 1.00 49.72 110 PRO A O 1
ATOM 804 N N . ALA A 1 111 ? -33.326 7.956 -2.042 1.00 58.56 111 ALA A N 1
ATOM 805 C CA . ALA A 1 111 ? -33.719 8.389 -3.360 1.00 58.56 111 ALA A CA 1
ATOM 806 C C . ALA A 1 111 ? -35.205 8.771 -3.272 1.00 58.56 111 ALA A C 1
ATOM 808 O O . ALA A 1 111 ? -36.018 7.988 -2.789 1.00 58.56 111 ALA A O 1
ATOM 809 N N . ALA A 1 112 ? -35.530 9.980 -3.726 1.00 59.28 112 ALA A N 1
ATOM 810 C CA . ALA A 1 112 ? -36.888 10.493 -3.885 1.00 59.28 112 ALA A CA 1
ATOM 811 C C . ALA A 1 112 ? -37.701 10.739 -2.597 1.00 59.28 112 ALA A C 1
ATOM 813 O O . ALA A 1 112 ? -38.691 10.069 -2.323 1.00 59.28 112 ALA A O 1
ATOM 814 N N . GLN A 1 113 ? -37.398 11.834 -1.900 1.00 53.78 113 GLN A N 1
ATOM 815 C CA . GLN A 1 113 ? -38.461 12.675 -1.338 1.00 53.78 113 GLN A CA 1
ATOM 816 C C . GLN A 1 113 ? -38.280 14.086 -1.889 1.00 53.78 113 GLN A C 1
ATOM 818 O O . GLN A 1 113 ? -37.576 14.925 -1.333 1.00 53.78 113 GLN A O 1
ATOM 823 N N . ALA A 1 114 ? -38.885 14.304 -3.058 1.00 56.00 114 ALA A N 1
ATOM 824 C CA . ALA A 1 114 ? -39.171 15.637 -3.553 1.00 56.00 114 ALA A CA 1
ATOM 825 C C . ALA A 1 114 ? -39.918 16.416 -2.454 1.00 56.00 114 ALA A C 1
ATOM 827 O O . ALA A 1 114 ? -40.803 15.842 -1.811 1.00 56.00 114 ALA A O 1
ATOM 828 N N . PRO A 1 115 ? -39.589 17.694 -2.207 1.00 60.44 115 PRO A N 1
ATOM 829 C CA . PRO A 1 115 ? -40.334 18.484 -1.240 1.00 60.44 115 PRO A CA 1
ATOM 830 C C . PRO A 1 115 ? -41.802 18.567 -1.694 1.00 60.44 115 PRO A C 1
ATOM 832 O O . PRO A 1 115 ? -42.045 18.917 -2.852 1.00 60.44 115 PRO A O 1
ATOM 835 N N . PRO A 1 116 ? -42.797 18.280 -0.832 1.00 60.28 116 PRO A N 1
ATOM 836 C CA . PRO A 1 116 ? -44.193 18.563 -1.136 1.00 60.28 116 PRO A CA 1
ATOM 837 C C . PRO A 1 116 ? -44.418 20.083 -1.106 1.00 60.28 116 PRO A C 1
ATOM 839 O O . PRO A 1 116 ? -44.956 20.648 -0.158 1.00 60.28 116 PRO A O 1
ATOM 842 N N . HIS A 1 117 ? -43.988 20.764 -2.166 1.00 61.38 117 HIS A N 1
ATOM 843 C CA . HIS A 1 117 ? -44.491 22.079 -2.539 1.00 61.38 117 HIS A CA 1
ATOM 844 C C . HIS A 1 117 ? -45.729 21.890 -3.421 1.00 61.38 117 HIS A C 1
ATOM 846 O O . HIS A 1 117 ? -45.673 22.039 -4.635 1.00 61.38 117 HIS A O 1
ATOM 852 N N . ALA A 1 118 ? -46.861 21.559 -2.803 1.00 65.44 118 ALA A N 1
ATOM 853 C CA . ALA A 1 118 ? -48.178 21.800 -3.383 1.00 65.44 118 ALA A CA 1
ATOM 854 C C . ALA A 1 118 ? -49.226 21.830 -2.265 1.00 65.44 118 ALA A C 1
ATOM 856 O O . ALA A 1 118 ? -49.306 20.903 -1.468 1.00 65.44 118 ALA A O 1
ATOM 857 N N . ALA A 1 119 ? -50.027 22.897 -2.256 1.00 63.97 119 ALA A N 1
ATOM 858 C CA . ALA A 1 119 ? -51.146 23.190 -1.356 1.00 63.97 119 ALA A CA 1
ATOM 859 C C . ALA A 1 119 ? -50.795 23.797 0.019 1.00 63.97 119 ALA A C 1
ATOM 861 O O . ALA A 1 119 ? -51.010 23.203 1.072 1.00 63.97 119 ALA A O 1
ATOM 862 N N . ARG A 1 120 ? -50.391 25.077 0.016 1.00 62.25 120 ARG A N 1
ATOM 863 C CA . ARG A 1 120 ? -50.924 26.019 1.016 1.00 62.25 120 ARG A CA 1
ATOM 864 C C . ARG A 1 120 ? -52.038 26.843 0.350 1.00 62.25 120 ARG A C 1
ATOM 866 O O . ARG A 1 120 ? -51.788 27.382 -0.726 1.00 62.25 120 ARG A O 1
ATOM 873 N N . PRO A 1 121 ? -53.253 26.897 0.922 1.00 67.44 121 PRO A N 1
ATOM 874 C CA . PRO A 1 121 ? -54.385 27.604 0.330 1.00 67.44 121 PRO A CA 1
ATOM 875 C C . PRO A 1 121 ? -54.166 29.125 0.318 1.00 67.44 121 PRO A C 1
ATOM 877 O O . PRO A 1 121 ? -53.535 29.688 1.212 1.00 67.44 121 PRO A O 1
ATOM 880 N N . HIS A 1 122 ? -54.699 29.776 -0.717 1.00 68.69 122 HIS A N 1
ATOM 881 C CA . HIS A 1 122 ? -54.730 31.227 -0.883 1.00 68.69 122 HIS A CA 1
ATOM 882 C C . HIS A 1 122 ? -55.515 31.874 0.266 1.00 68.69 122 HIS A C 1
ATOM 884 O O . HIS A 1 122 ? -56.706 31.624 0.431 1.00 68.69 122 HIS A O 1
ATOM 890 N N . VAL A 1 123 ? -54.849 32.722 1.051 1.00 72.38 123 VAL A N 1
ATOM 891 C CA . VAL A 1 123 ? -55.500 33.614 2.021 1.00 72.38 123 VAL A CA 1
ATOM 892 C C . VAL A 1 123 ? -55.911 34.893 1.276 1.00 72.38 123 VAL A C 1
ATOM 894 O O . VAL A 1 123 ? -55.036 35.493 0.645 1.00 72.38 123 VAL A O 1
ATOM 897 N N . PRO A 1 124 ? -57.188 35.321 1.286 1.00 73.88 124 PRO A N 1
ATOM 898 C CA . PRO A 1 124 ? -57.579 36.620 0.743 1.00 73.88 124 PRO A CA 1
ATOM 899 C C . PRO A 1 124 ? -57.061 37.738 1.657 1.00 73.88 124 PRO A C 1
ATOM 901 O O . PRO A 1 124 ? -57.186 37.647 2.878 1.00 73.88 124 PRO A O 1
ATOM 904 N N . GLY A 1 125 ? -56.471 38.785 1.075 1.00 75.38 125 GLY A N 1
ATOM 905 C CA . GLY A 1 125 ? -56.054 39.977 1.820 1.00 75.38 125 GLY A CA 1
ATOM 906 C C . GLY A 1 125 ? -57.260 40.776 2.342 1.00 75.38 125 GLY A C 1
ATOM 907 O O . GLY A 1 125 ? -58.332 40.714 1.735 1.00 75.38 125 GLY A O 1
ATOM 908 N N . PRO A 1 126 ? -57.119 41.516 3.456 1.00 76.06 126 PRO A N 1
ATOM 909 C CA . PRO A 1 126 ? -58.208 42.322 4.001 1.00 76.06 126 PRO A CA 1
ATOM 910 C C . PRO A 1 126 ? -58.563 43.492 3.064 1.00 76.06 126 PRO A C 1
ATOM 912 O O . PRO A 1 126 ? -57.677 44.011 2.378 1.00 76.06 126 PRO A O 1
ATOM 915 N N . PRO A 1 127 ? -59.838 43.927 3.020 1.00 69.50 127 PRO A N 1
ATOM 916 C CA . PRO A 1 127 ? -60.235 45.074 2.215 1.00 69.50 127 PRO A CA 1
ATOM 917 C C . PRO A 1 127 ? -59.623 46.361 2.776 1.00 69.50 127 PRO A C 1
ATOM 919 O O . PRO A 1 127 ? -59.591 46.574 3.987 1.00 69.50 127 PRO A O 1
ATOM 922 N N . ALA A 1 128 ? -59.143 47.213 1.869 1.00 61.53 128 ALA A N 1
ATOM 923 C CA . ALA A 1 128 ? -58.668 48.550 2.189 1.00 61.53 128 ALA A CA 1
ATOM 924 C C . ALA A 1 128 ? -59.790 49.364 2.853 1.00 61.53 128 ALA A C 1
ATOM 926 O O . ALA A 1 128 ? -60.925 49.378 2.371 1.00 61.53 128 ALA A O 1
ATOM 927 N N . SER A 1 129 ? -59.470 50.015 3.967 1.00 66.19 129 SER A N 1
ATOM 928 C CA . SER A 1 129 ? -60.295 51.016 4.649 1.00 66.19 129 SER A CA 1
ATOM 929 C C . SER A 1 129 ? -59.395 52.168 5.059 1.00 66.19 129 SER A C 1
ATOM 931 O O . SER A 1 129 ? -58.301 51.866 5.589 1.00 66.19 129 SER A O 1
#

Sequence (129 aa):
ALLITVPLFLLGFVPVLGQTVVPALGLCVSGYFLAAELTSVAMQRREIPVRERLALLRGRRSLALGFGAPLVLCFLVPFVAVLLMPGAVAGAALLVRDVVDGARGTPAAPAAQAPPHAARPHVPGPPAS

Radius of gyration: 27.4 Å; chains: 1; bounding box: 78×87×40 Å

pLDDT: mean 84.98, std 14.66, range [49.03, 98.25]